Protein AF-A0A480A9S2-F1 (afdb_monomer)

Solvent-accessible surface area (backbone atoms only — not comparable to full-atom values): 6848 Å² total; per-residue (Å²): 140,85,89,83,92,77,67,60,51,69,48,101,84,70,49,79,43,60,80,60,82,82,94,65,96,68,93,75,93,78,88,86,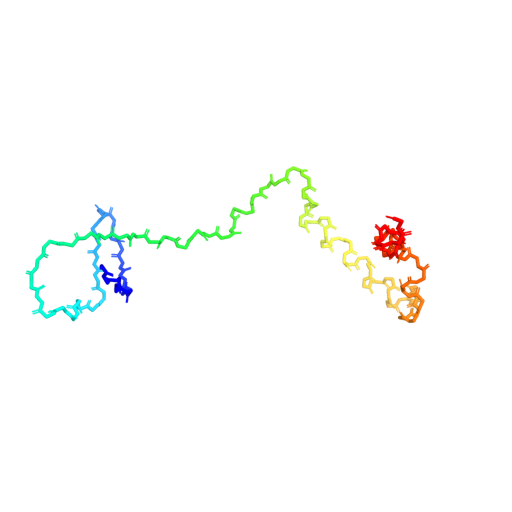83,85,83,76,84,73,69,78,81,67,59,79,76,49,90,84,57,79,53,68,69,57,53,52,54,48,52,55,49,52,54,52,35,48,74,74,63,62,67,78,59,76,86,57,62,58,76,78,58,77,73,90,77,73,77,72,78,77,70,76,83,76,128

Organism: NCBI:txid531300

pLDDT: mean 75.83, std 13.52, range [45.84, 93.19]

Foldseek 3Di:
DDDDDFDWDQDPVRDTDTPDDDPDPDDDDDDDDDDDPDPCVPPVPPVPDDDPVVVVVVVVVVVVCVVVVVDDPPVCPCVPVDPPPDPPPPPPPPD

Nearest PDB structures (foldseek):
  4hiz-assembly1_A  TM=5.071E-01  e=6.005E+00  Escherichia phage phi92

Mean predicted aligned error: 17.37 Å

InterPro domains:
  IPR060839 Short putative RelE antitoxin [NF050107] (1-81)

Structure (mmCIF, N/CA/C/O backbone):
data_AF-A0A480A9S2-F1
#
_entry.id   AF-A0A480A9S2-F1
#
loop_
_atom_site.group_PDB
_atom_site.id
_atom_site.type_symbol
_atom_site.label_atom_id
_atom_site.label_alt_id
_atom_site.label_comp_id
_atom_site.label_asym_id
_atom_site.label_entity_id
_atom_site.label_seq_id
_atom_site.pdbx_PDB_ins_code
_atom_site.Cartn_x
_atom_site.Cartn_y
_atom_site.Cartn_z
_atom_site.occupancy
_atom_site.B_iso_or_equiv
_atom_site.auth_seq_id
_atom_site.auth_comp_id
_atom_site.auth_asym_id
_atom_site.auth_atom_id
_atom_site.pdbx_PDB_model_num
ATOM 1 N N . MET A 1 1 ? -15.846 -16.675 15.230 1.00 67.06 1 MET A N 1
ATOM 2 C CA . MET A 1 1 ? -15.403 -15.262 15.239 1.00 67.06 1 MET A CA 1
ATOM 3 C C . MET A 1 1 ? -15.435 -14.775 13.799 1.00 67.06 1 MET A C 1
ATOM 5 O O . MET A 1 1 ? -14.996 -15.529 12.943 1.00 67.06 1 MET A O 1
ATOM 9 N N . LYS A 1 2 ? -16.011 -13.600 13.522 1.00 72.06 2 LYS A N 1
ATOM 10 C CA . LYS A 1 2 ? -16.121 -13.024 12.172 1.00 72.06 2 LYS A CA 1
ATOM 11 C C . LYS A 1 2 ? -15.374 -11.692 12.173 1.00 72.06 2 LYS A C 1
ATOM 13 O O . LYS A 1 2 ? -15.638 -10.874 13.049 1.00 72.06 2 LYS A O 1
ATOM 18 N N . ALA A 1 3 ? -14.430 -11.521 11.254 1.00 73.38 3 ALA A N 1
ATOM 19 C CA . ALA A 1 3 ? -13.728 -10.259 11.051 1.00 73.38 3 ALA A CA 1
ATOM 20 C C . ALA A 1 3 ? -14.492 -9.421 10.018 1.00 73.38 3 ALA A C 1
ATOM 22 O O . ALA A 1 3 ? -15.063 -9.975 9.077 1.00 73.38 3 ALA A O 1
ATOM 23 N N . ILE A 1 4 ? -14.534 -8.109 10.228 1.00 77.81 4 ILE A N 1
ATOM 24 C CA . ILE A 1 4 ? -15.091 -7.135 9.289 1.00 77.81 4 ILE A CA 1
ATOM 25 C C . ILE A 1 4 ? -13.985 -6.111 9.058 1.00 77.81 4 ILE A C 1
ATOM 27 O O . ILE A 1 4 ? -13.427 -5.596 10.025 1.00 77.81 4 ILE A O 1
ATOM 31 N N . GLU A 1 5 ? -13.659 -5.867 7.796 1.00 81.06 5 GLU A N 1
ATOM 32 C CA . GLU A 1 5 ? -12.691 -4.857 7.380 1.00 81.06 5 GLU A CA 1
ATOM 33 C C . GLU A 1 5 ? -13.451 -3.596 6.972 1.00 81.06 5 GLU A C 1
ATOM 35 O O . GLU A 1 5 ? -14.358 -3.664 6.142 1.00 81.06 5 GLU A O 1
ATOM 40 N N . VAL A 1 6 ? -13.121 -2.470 7.603 1.00 79.75 6 VAL A N 1
ATOM 41 C CA . VAL A 1 6 ? -13.692 -1.150 7.310 1.00 79.75 6 VAL A CA 1
ATOM 42 C C . VAL A 1 6 ? -12.577 -0.123 7.416 1.00 79.75 6 VAL A C 1
ATOM 44 O O . VAL A 1 6 ? -11.729 -0.211 8.305 1.00 79.75 6 VAL A O 1
ATOM 47 N N . THR A 1 7 ? -12.587 0.845 6.507 1.00 82.69 7 THR A N 1
ATOM 48 C CA . THR A 1 7 ? -11.638 1.953 6.509 1.00 82.69 7 THR A CA 1
ATOM 49 C C . THR A 1 7 ? -12.021 2.978 7.572 1.00 82.69 7 THR A C 1
ATOM 51 O O . THR A 1 7 ? -13.191 3.314 7.774 1.00 82.69 7 THR A O 1
ATOM 54 N N . GLY A 1 8 ? -11.013 3.451 8.289 1.00 85.75 8 GLY A N 1
ATOM 55 C CA . GLY A 1 8 ? -11.162 4.491 9.283 1.00 85.75 8 GLY A CA 1
ATOM 56 C C . GLY A 1 8 ? -9.868 5.264 9.443 1.00 85.75 8 GLY A C 1
ATOM 57 O O . GLY A 1 8 ? -8.795 4.802 9.055 1.00 85.75 8 GLY A O 1
ATOM 58 N N . ASN A 1 9 ? -9.985 6.442 10.032 1.00 87.62 9 ASN A N 1
ATOM 59 C CA . ASN A 1 9 ? -8.884 7.347 10.293 1.00 87.62 9 ASN A CA 1
ATOM 60 C C . ASN A 1 9 ? -8.629 7.450 11.797 1.00 87.62 9 ASN A C 1
ATOM 62 O O . ASN A 1 9 ? -9.554 7.381 12.607 1.00 87.62 9 ASN A O 1
ATOM 66 N N . ILE A 1 10 ? -7.364 7.623 12.171 1.00 87.69 10 ILE A N 1
ATOM 67 C CA . ILE A 1 10 ? -6.960 7.882 13.554 1.00 87.69 10 ILE A CA 1
ATOM 68 C C . ILE A 1 10 ? -6.638 9.370 13.667 1.00 87.69 10 ILE A C 1
ATOM 70 O O . ILE A 1 10 ? -5.847 9.888 12.881 1.00 87.69 10 ILE A O 1
ATOM 74 N N . ASP A 1 11 ? -7.275 10.062 14.611 1.00 88.62 11 ASP A N 1
ATOM 75 C CA . ASP A 1 11 ? -7.021 11.486 14.842 1.00 88.62 11 ASP A CA 1
ATOM 76 C C . ASP A 1 11 ? -5.711 11.741 15.614 1.00 88.62 11 ASP A C 1
ATOM 78 O O . ASP A 1 11 ? -5.051 10.828 16.113 1.00 88.62 11 ASP A O 1
ATOM 82 N N . GLU A 1 12 ? -5.349 13.017 15.771 1.00 88.06 12 GLU A N 1
ATOM 83 C CA . GLU A 1 12 ? -4.153 13.452 16.513 1.00 88.06 12 GLU A CA 1
ATOM 84 C C . GLU A 1 12 ? -4.158 13.045 17.999 1.00 88.06 12 GLU A C 1
ATOM 86 O O . GLU A 1 12 ? -3.125 13.089 18.666 1.00 88.06 12 GLU A O 1
ATOM 91 N N . LYS A 1 13 ? -5.318 12.663 18.542 1.00 89.88 13 LYS A N 1
ATOM 92 C CA . LYS A 1 13 ? -5.489 12.212 19.928 1.00 89.88 13 LYS A CA 1
ATOM 93 C C . LYS A 1 13 ? -5.488 10.685 20.041 1.00 89.88 13 LYS A C 1
ATOM 95 O O . LYS A 1 13 ? -5.605 10.169 21.153 1.00 89.88 13 LYS A O 1
ATOM 100 N N . GLY A 1 14 ? -5.347 9.968 18.925 1.00 82.88 14 GLY A N 1
ATOM 101 C CA . GLY A 1 14 ? -5.345 8.509 18.865 1.00 82.88 14 GLY A CA 1
ATOM 102 C C . GLY A 1 14 ? -6.740 7.873 18.866 1.00 82.88 14 GLY A C 1
ATOM 103 O O . GLY A 1 14 ? -6.856 6.676 19.125 1.00 82.88 14 GLY A O 1
ATOM 104 N N . ALA A 1 15 ? -7.806 8.634 18.608 1.00 87.38 15 ALA A N 1
ATOM 105 C CA . ALA A 1 15 ? -9.159 8.106 18.482 1.00 87.38 15 ALA A CA 1
ATOM 106 C C . ALA A 1 15 ? -9.413 7.585 17.060 1.00 87.38 15 ALA A C 1
ATOM 108 O O . ALA A 1 15 ? -9.178 8.287 16.078 1.00 87.38 15 ALA A O 1
ATOM 109 N N . LEU A 1 16 ? -9.913 6.348 16.960 1.00 87.38 16 LEU A N 1
ATOM 110 C CA . LEU A 1 16 ? -10.310 5.727 15.697 1.00 87.38 16 LEU A CA 1
ATOM 111 C C . LEU A 1 16 ? -11.723 6.177 15.306 1.00 87.38 16 LEU A C 1
ATOM 113 O O . LEU A 1 16 ? -12.689 5.907 16.023 1.00 87.38 16 LEU A O 1
ATOM 117 N N . PHE A 1 17 ? -11.836 6.790 14.137 1.00 88.50 17 PHE A N 1
ATOM 118 C CA . PHE A 1 17 ? -13.089 7.134 13.483 1.00 88.50 17 PHE A CA 1
ATOM 119 C C . PHE A 1 17 ? -13.265 6.247 12.264 1.00 88.50 17 PHE A C 1
ATOM 121 O O . PHE A 1 17 ? -12.369 6.146 11.435 1.00 88.50 17 PHE A O 1
ATOM 128 N N . LEU A 1 18 ? -14.414 5.593 12.156 1.00 87.31 18 LEU A N 1
ATOM 129 C CA . LEU A 1 18 ? -14.763 4.861 10.947 1.00 87.31 18 LEU A CA 1
ATOM 130 C C . LEU A 1 18 ? -15.411 5.832 9.967 1.00 87.31 18 LEU A C 1
ATOM 132 O O . LEU A 1 18 ? -16.240 6.645 10.383 1.00 87.31 18 LEU A O 1
ATOM 136 N N . ASP A 1 19 ? -15.058 5.726 8.690 1.00 83.88 19 ASP A N 1
ATOM 137 C CA . ASP A 1 19 ? -15.669 6.562 7.653 1.00 83.88 19 ASP A CA 1
ATOM 138 C C . ASP A 1 19 ? -17.161 6.213 7.493 1.00 83.88 19 ASP A C 1
ATOM 140 O O . ASP A 1 19 ? -17.993 7.076 7.211 1.00 83.88 19 ASP A O 1
ATOM 144 N N . GLU A 1 20 ? -17.511 4.951 7.768 1.00 83.62 20 GLU A N 1
ATOM 145 C CA . GLU A 1 20 ? -18.876 4.437 7.748 1.00 83.62 20 GLU A CA 1
ATOM 146 C C . GLU A 1 20 ? -19.202 3.596 9.000 1.00 83.62 20 GLU A C 1
ATOM 148 O O . GLU A 1 20 ? -18.324 2.941 9.573 1.00 83.62 20 GLU A O 1
ATOM 153 N N . PRO A 1 21 ? -20.473 3.565 9.448 1.00 83.50 21 PRO A N 1
ATOM 154 C CA . PRO A 1 21 ? -20.892 2.721 10.563 1.00 83.50 21 PRO A CA 1
ATOM 155 C C . PRO A 1 21 ? -20.712 1.226 10.270 1.00 83.50 21 PRO A C 1
ATOM 157 O O . PRO A 1 21 ? -21.034 0.745 9.185 1.00 83.50 21 PRO A O 1
ATOM 160 N N . LEU A 1 22 ? -20.297 0.454 11.279 1.00 83.38 22 LEU A N 1
ATOM 161 C CA . LEU A 1 22 ? -20.261 -1.005 11.168 1.00 83.38 22 LEU A CA 1
ATOM 162 C C . LEU A 1 22 ? -21.684 -1.552 11.035 1.00 83.38 22 LEU A C 1
ATOM 164 O O . LEU A 1 22 ? -22.496 -1.419 11.952 1.00 83.38 22 LEU A O 1
ATOM 168 N N . ASN A 1 23 ? -21.971 -2.224 9.921 1.00 79.38 23 ASN A N 1
ATOM 169 C CA . ASN A 1 23 ? -23.243 -2.910 9.727 1.00 79.38 23 ASN A CA 1
ATOM 170 C C . ASN A 1 23 ? -23.264 -4.225 10.528 1.00 79.38 23 ASN A C 1
ATOM 172 O O . ASN A 1 23 ? -22.999 -5.307 9.999 1.00 79.38 23 ASN A O 1
ATOM 176 N N . VAL A 1 24 ? -23.505 -4.117 11.837 1.00 80.62 24 VAL A N 1
ATOM 177 C CA . VAL A 1 24 ? -23.584 -5.250 12.767 1.00 80.62 24 VAL A CA 1
ATOM 178 C C . VAL A 1 24 ? -25.018 -5.474 13.232 1.00 80.62 24 VAL A C 1
ATOM 180 O O . VAL A 1 24 ? -25.702 -4.554 13.666 1.00 80.62 24 VAL A O 1
ATOM 183 N N . GLU A 1 25 ? -25.464 -6.728 13.180 1.00 74.81 25 GLU A N 1
ATOM 184 C CA . GLU A 1 25 ? -26.821 -7.120 13.586 1.00 74.81 25 GLU A CA 1
ATOM 185 C C . GLU A 1 25 ? -27.009 -7.132 15.112 1.00 74.81 25 GLU A C 1
ATOM 187 O O . GLU A 1 25 ? -28.134 -7.057 15.600 1.00 74.81 25 GLU A O 1
ATOM 192 N N . ILE A 1 26 ? -25.915 -7.234 15.879 1.00 76.50 26 ILE A N 1
ATOM 193 C CA . ILE A 1 26 ? -25.959 -7.385 17.337 1.00 76.50 26 ILE A CA 1
ATOM 194 C C . ILE A 1 26 ? -25.018 -6.362 17.988 1.00 76.50 26 ILE A C 1
ATOM 196 O O . ILE A 1 26 ? -23.801 -6.451 17.792 1.00 76.50 26 ILE A O 1
ATOM 200 N N . PRO A 1 27 ? -25.537 -5.420 18.797 1.00 79.56 27 PRO A N 1
ATOM 201 C CA . PRO A 1 27 ? -24.696 -4.527 19.580 1.00 79.56 27 PRO A CA 1
ATOM 202 C C . PRO A 1 27 ? -23.960 -5.323 20.664 1.00 79.56 27 PRO A C 1
ATOM 204 O O . PRO A 1 27 ? -24.552 -6.117 21.395 1.00 79.56 27 PRO A O 1
ATOM 207 N N . GLY A 1 28 ? -22.652 -5.111 20.788 1.00 82.69 28 GLY A N 1
ATOM 208 C CA . GLY A 1 28 ? -21.830 -5.841 21.745 1.00 82.69 28 GLY A CA 1
ATOM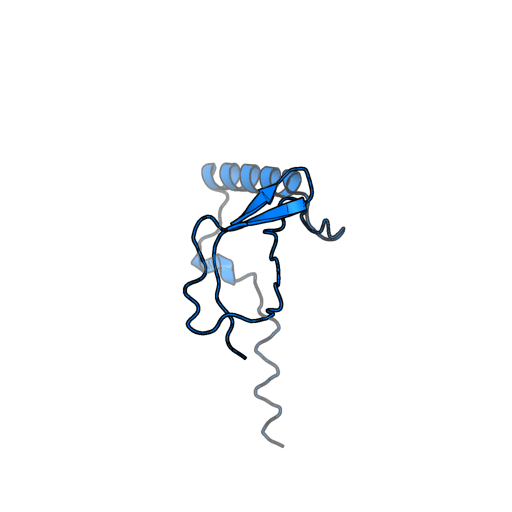 209 C C . GLY A 1 28 ? -20.398 -5.330 21.806 1.00 82.69 28 GLY 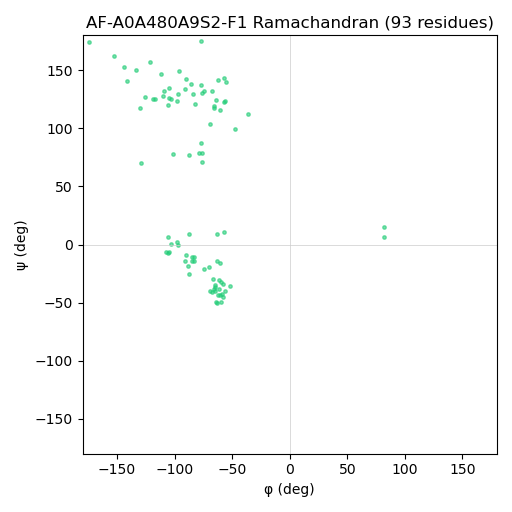A C 1
ATOM 210 O O . GLY A 1 28 ? -19.988 -4.466 21.035 1.00 82.69 28 GLY A O 1
ATOM 211 N N . LYS A 1 29 ? -19.621 -5.871 22.748 1.00 81.69 29 LYS A N 1
ATOM 212 C CA . LYS A 1 29 ? -18.185 -5.586 22.833 1.00 81.69 29 LYS A CA 1
ATOM 213 C C . LYS A 1 29 ? -17.451 -6.327 21.721 1.00 81.69 29 LYS A C 1
ATOM 215 O O . LYS A 1 29 ? -17.638 -7.530 21.553 1.00 81.69 29 LYS A O 1
ATOM 220 N N . VAL A 1 30 ? -16.579 -5.617 21.015 1.00 82.19 30 VAL A N 1
ATOM 221 C CA . VAL A 1 30 ? -15.762 -6.166 19.928 1.00 82.19 30 VAL A CA 1
ATOM 222 C C . VAL A 1 30 ? -14.275 -5.989 20.226 1.00 82.19 30 VAL A C 1
ATOM 224 O O . VAL A 1 30 ? -13.884 -5.127 21.013 1.00 82.19 30 VAL A O 1
ATOM 227 N N . ARG A 1 31 ? -13.442 -6.828 19.607 1.00 82.94 31 ARG A N 1
ATOM 228 C CA . ARG A 1 31 ? -11.985 -6.652 19.564 1.00 82.94 31 ARG A CA 1
ATOM 229 C C . ARG A 1 31 ? -11.633 -5.973 18.246 1.00 82.94 31 ARG A C 1
ATOM 231 O O . ARG A 1 31 ? -12.060 -6.458 17.203 1.00 82.94 31 ARG A O 1
ATOM 238 N N . VAL A 1 32 ? -10.858 -4.895 18.307 1.00 82.50 32 VAL A N 1
ATOM 239 C CA . VAL A 1 32 ? -10.402 -4.142 17.130 1.00 82.50 32 VAL A CA 1
ATOM 240 C C . VAL A 1 32 ? -8.932 -4.472 16.879 1.00 82.50 32 VAL A C 1
ATOM 242 O O . VAL A 1 32 ? -8.146 -4.515 17.825 1.00 82.50 32 VAL A O 1
ATOM 245 N N . ILE A 1 33 ? -8.575 -4.739 15.623 1.00 82.06 33 ILE A N 1
ATOM 246 C CA . ILE A 1 33 ? -7.190 -4.898 15.162 1.00 82.06 33 ILE A CA 1
ATOM 247 C C . ILE A 1 33 ? -6.953 -3.773 14.157 1.00 82.06 33 ILE A C 1
ATOM 249 O O . ILE A 1 33 ? -7.740 -3.623 13.228 1.00 82.06 33 ILE A O 1
ATOM 253 N N . ILE A 1 34 ? -5.912 -2.972 14.375 1.00 82.06 34 ILE A N 1
ATOM 254 C CA . ILE A 1 34 ? -5.545 -1.846 13.512 1.00 82.06 34 ILE A CA 1
ATOM 255 C C . ILE A 1 34 ? -4.324 -2.275 12.709 1.00 82.06 34 ILE A C 1
ATOM 257 O O . ILE A 1 34 ? -3.337 -2.720 13.294 1.00 82.06 34 ILE A O 1
ATOM 261 N N . LEU A 1 35 ? -4.410 -2.165 11.386 1.00 78.75 35 LEU A N 1
ATOM 262 C CA . LEU A 1 35 ? -3.296 -2.414 10.481 1.00 78.75 35 LEU A CA 1
ATOM 263 C C . LEU A 1 35 ? -2.815 -1.061 9.970 1.00 78.75 35 LEU A C 1
ATOM 265 O O . LEU A 1 35 ? -3.586 -0.315 9.369 1.00 78.75 35 LEU A O 1
ATOM 269 N N . PHE A 1 36 ? -1.552 -0.746 10.229 1.00 78.31 36 PHE A N 1
ATOM 270 C CA . PHE A 1 36 ? -0.888 0.376 9.587 1.00 78.31 36 PHE A CA 1
ATOM 271 C C . PHE A 1 36 ? -0.226 -0.143 8.318 1.00 78.31 36 PHE A C 1
ATOM 273 O O . PHE A 1 36 ? 0.445 -1.174 8.355 1.00 78.31 36 PHE A O 1
ATOM 280 N N . ASN A 1 37 ? -0.400 0.568 7.206 1.00 70.19 37 ASN A N 1
ATOM 281 C CA . ASN A 1 37 ? 0.499 0.381 6.079 1.00 70.19 37 ASN A CA 1
ATOM 282 C C 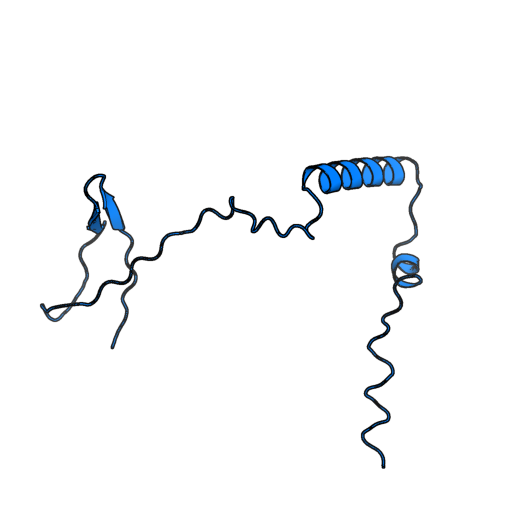. ASN A 1 37 ? 1.845 0.937 6.519 1.00 70.19 37 ASN A C 1
ATOM 284 O O . ASN A 1 37 ? 2.012 2.154 6.605 1.00 70.19 37 ASN A O 1
ATOM 288 N N . GLU A 1 38 ? 2.777 0.051 6.843 1.00 65.31 38 GLU A N 1
ATOM 289 C CA . GLU A 1 38 ? 4.165 0.450 7.001 1.00 65.31 38 GLU A CA 1
ATOM 290 C C . GLU A 1 38 ? 4.591 1.096 5.677 1.00 65.31 38 GLU A C 1
ATOM 292 O O . GLU A 1 38 ? 4.410 0.491 4.612 1.00 65.31 38 GLU A O 1
ATOM 297 N N . PRO A 1 39 ? 5.063 2.355 5.687 1.00 57.41 39 PRO A N 1
ATOM 298 C CA . PRO A 1 39 ? 5.685 2.895 4.503 1.00 57.41 39 PRO A CA 1
ATOM 299 C C . PRO A 1 39 ? 6.883 1.995 4.219 1.00 57.41 39 PRO A C 1
ATOM 301 O O . PRO A 1 39 ? 7.830 1.946 4.996 1.00 57.41 39 PRO A O 1
ATOM 304 N N . THR A 1 40 ? 6.851 1.304 3.085 1.00 55.09 40 THR A N 1
ATOM 305 C CA . THR A 1 40 ? 7.968 0.522 2.523 1.00 55.09 40 THR A CA 1
ATOM 306 C C . THR A 1 40 ? 9.253 1.349 2.287 1.00 55.09 40 THR A C 1
ATOM 308 O O . THR A 1 40 ? 10.162 0.892 1.602 1.00 55.09 40 THR A O 1
ATOM 311 N N . ASP A 1 41 ? 9.319 2.580 2.801 1.00 51.38 41 ASP A N 1
ATOM 312 C CA . ASP A 1 41 ? 10.454 3.497 2.738 1.00 51.38 41 ASP A CA 1
ATOM 313 C C . ASP A 1 41 ? 11.498 3.221 3.825 1.00 51.38 41 ASP A C 1
ATOM 315 O O . ASP A 1 41 ? 12.637 3.669 3.702 1.00 51.38 41 ASP A O 1
ATOM 319 N N . GLU A 1 42 ? 11.164 2.431 4.844 1.00 50.62 42 GLU A N 1
ATOM 320 C CA . GLU A 1 42 ? 12.185 1.688 5.571 1.00 50.62 42 GLU A CA 1
ATOM 321 C C . GLU A 1 42 ? 12.374 0.368 4.835 1.00 50.62 42 GLU A C 1
ATOM 323 O O . GLU A 1 42 ? 11.881 -0.687 5.225 1.00 50.62 42 GLU A O 1
ATOM 328 N N . LEU A 1 43 ? 13.097 0.467 3.714 1.00 52.19 43 LEU A N 1
ATOM 329 C CA . LEU A 1 43 ? 14.024 -0.580 3.315 1.00 52.19 43 LEU A CA 1
ATOM 330 C C . LEU A 1 43 ? 14.620 -1.108 4.617 1.00 52.19 43 LEU A C 1
ATOM 332 O O . LEU A 1 43 ? 15.310 -0.357 5.315 1.00 52.19 43 LEU A O 1
ATOM 336 N N . GLU A 1 44 ? 14.308 -2.351 4.971 1.00 50.00 44 GLU A N 1
ATOM 337 C CA . GLU A 1 44 ? 15.195 -3.129 5.814 1.00 50.00 44 GLU A CA 1
ATOM 338 C C . GLU A 1 44 ? 16.564 -2.941 5.167 1.00 50.00 44 GLU A C 1
ATOM 340 O O . GLU A 1 44 ? 16.824 -3.458 4.086 1.00 50.00 44 GLU A O 1
ATOM 345 N N . ASN 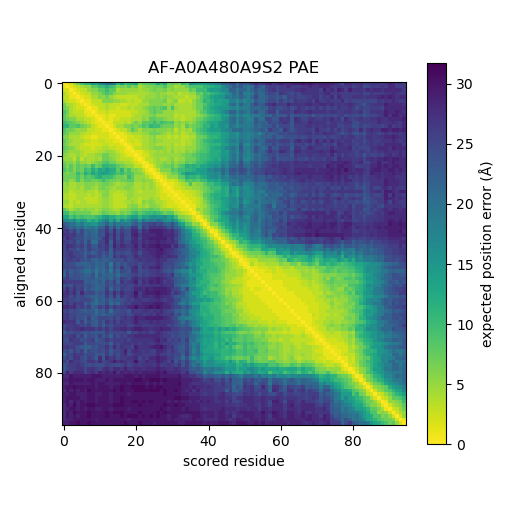A 1 45 ? 17.370 -2.036 5.720 1.00 53.09 45 ASN A N 1
ATOM 346 C CA . ASN A 1 45 ? 18.697 -1.745 5.216 1.00 53.09 45 ASN A CA 1
ATOM 347 C C . ASN A 1 45 ? 19.536 -2.925 5.683 1.00 53.09 45 ASN A C 1
ATOM 349 O O . ASN A 1 45 ? 20.283 -2.824 6.660 1.00 53.09 45 ASN A O 1
ATOM 353 N N . ASP A 1 46 ? 19.287 -4.080 5.065 1.00 54.16 46 ASP A N 1
ATOM 354 C CA . ASP A 1 46 ? 20.173 -5.208 5.155 1.00 54.16 46 ASP A CA 1
ATOM 355 C C . ASP A 1 46 ? 21.519 -4.685 4.670 1.00 54.16 46 ASP A C 1
ATOM 357 O O . ASP A 1 46 ? 21.647 -4.106 3.594 1.00 54.16 46 ASP A O 1
ATOM 361 N N . ASN A 1 47 ? 22.529 -4.815 5.518 1.00 59.06 47 ASN A N 1
ATOM 362 C CA . ASN A 1 47 ? 23.872 -4.359 5.191 1.00 59.06 47 ASN A CA 1
ATOM 363 C C . ASN A 1 47 ? 24.439 -5.142 3.985 1.00 59.06 47 ASN A C 1
ATOM 365 O O . ASN A 1 47 ? 25.441 -4.731 3.407 1.00 59.06 47 ASN A O 1
ATOM 369 N N . ASP A 1 48 ? 23.801 -6.257 3.613 1.00 63.69 48 ASP A N 1
ATOM 370 C CA . ASP A 1 48 ? 24.108 -7.044 2.418 1.00 63.69 48 ASP A CA 1
ATOM 371 C C . ASP A 1 48 ? 23.409 -6.528 1.138 1.00 63.69 48 ASP A C 1
ATOM 373 O O . ASP A 1 48 ? 23.766 -6.930 0.027 1.00 63.69 48 ASP A O 1
ATOM 377 N N . ASP A 1 49 ? 22.447 -5.603 1.249 1.00 70.38 49 ASP A N 1
ATOM 378 C CA . ASP A 1 49 ? 21.771 -5.041 0.083 1.00 70.38 49 ASP A CA 1
ATOM 379 C C . ASP A 1 49 ? 22.652 -4.022 -0.644 1.00 70.38 49 ASP A C 1
ATOM 381 O O . ASP A 1 49 ? 23.195 -3.063 -0.086 1.00 70.38 49 ASP A O 1
ATOM 385 N N . THR A 1 50 ? 22.761 -4.202 -1.962 1.00 74.12 50 THR A N 1
ATOM 386 C CA . THR A 1 50 ? 23.479 -3.252 -2.812 1.00 74.12 50 THR A CA 1
ATOM 387 C C . THR A 1 50 ? 22.753 -1.904 -2.785 1.00 74.12 50 THR A C 1
ATOM 389 O O . THR A 1 50 ? 21.574 -1.842 -3.155 1.00 74.12 50 THR A O 1
ATOM 392 N N . PRO A 1 51 ? 23.432 -0.796 -2.432 1.00 79.94 51 PRO A N 1
ATOM 393 C CA . PRO A 1 51 ? 22.788 0.504 -2.346 1.00 79.94 51 PRO A CA 1
ATOM 394 C C . PRO A 1 51 ? 22.092 0.885 -3.656 1.00 79.94 51 PRO A C 1
ATOM 396 O O . PRO A 1 51 ? 22.641 0.721 -4.749 1.00 79.94 51 PRO A O 1
ATOM 399 N N . ILE A 1 52 ? 20.904 1.487 -3.558 1.00 77.69 52 ILE A N 1
ATOM 400 C CA . ILE A 1 52 ? 20.102 1.912 -4.720 1.00 77.69 52 ILE A CA 1
ATOM 401 C C . ILE A 1 52 ? 20.913 2.780 -5.699 1.00 77.69 52 ILE A C 1
ATOM 403 O O . ILE A 1 52 ? 20.740 2.689 -6.917 1.00 77.69 52 ILE A O 1
ATOM 407 N N . GLU A 1 53 ? 21.818 3.615 -5.190 1.00 82.25 53 GLU A N 1
ATOM 408 C CA . GLU A 1 53 ? 22.688 4.455 -6.018 1.00 82.25 53 GLU A CA 1
ATOM 409 C C . GLU A 1 53 ? 23.671 3.638 -6.868 1.00 82.25 53 GLU A C 1
ATOM 411 O O . GLU A 1 53 ? 23.908 3.966 -8.036 1.00 82.25 53 GLU A O 1
ATOM 416 N N . GLU A 1 54 ? 24.185 2.529 -6.339 1.00 81.81 54 GLU A N 1
ATOM 417 C CA . GLU A 1 54 ? 25.043 1.614 -7.086 1.00 81.81 54 GLU A CA 1
ATOM 418 C C . GLU A 1 54 ? 24.250 0.868 -8.168 1.00 81.81 54 GLU A C 1
ATOM 420 O O . GLU A 1 54 ? 24.705 0.780 -9.316 1.00 81.81 54 GLU A O 1
ATOM 425 N N . ILE A 1 55 ? 23.020 0.441 -7.861 1.00 84.81 55 ILE A N 1
ATOM 426 C CA . ILE A 1 55 ?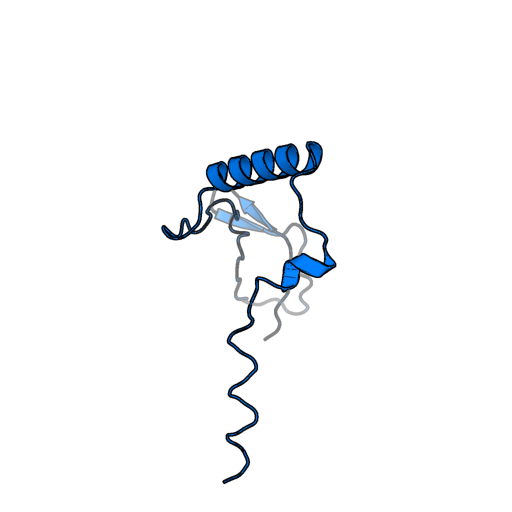 22.104 -0.170 -8.836 1.00 84.81 55 ILE A CA 1
ATOM 427 C C . ILE A 1 55 ? 21.814 0.811 -9.980 1.00 84.81 55 ILE A C 1
ATOM 429 O O . ILE A 1 55 ? 21.987 0.471 -11.154 1.00 84.81 55 ILE A O 1
ATOM 433 N N . LYS A 1 56 ? 21.448 2.062 -9.674 1.00 89.00 56 LYS A N 1
ATOM 434 C CA . LYS A 1 56 ? 21.201 3.107 -10.686 1.00 89.00 56 LYS A CA 1
ATOM 435 C C . LYS A 1 56 ? 22.426 3.343 -11.569 1.00 89.00 56 LYS A C 1
ATOM 437 O O . LYS A 1 56 ? 22.301 3.434 -12.795 1.00 89.00 56 LYS A O 1
ATOM 442 N N . ALA A 1 57 ? 23.615 3.430 -10.970 1.00 89.25 57 ALA A N 1
ATOM 443 C CA . ALA A 1 57 ? 24.863 3.616 -11.704 1.00 89.25 57 ALA A CA 1
ATOM 444 C C . ALA A 1 57 ? 25.197 2.409 -12.595 1.00 89.25 57 ALA A C 1
ATOM 446 O O . ALA A 1 57 ? 25.683 2.583 -13.716 1.00 89.25 57 ALA A O 1
ATOM 447 N N . SER A 1 58 ? 24.931 1.190 -12.123 1.00 86.94 58 SER A N 1
ATOM 448 C CA . SER A 1 58 ? 25.093 -0.048 -12.891 1.00 86.94 58 SER A CA 1
ATOM 449 C C . SER A 1 58 ? 24.149 -0.091 -14.097 1.00 86.94 58 SER A C 1
ATOM 451 O O . SER A 1 58 ? 24.600 -0.239 -15.234 1.00 86.94 58 SER A O 1
ATOM 453 N N . LEU A 1 59 ? 22.857 0.185 -13.891 1.00 90.44 59 LEU A N 1
ATOM 454 C CA . LEU A 1 59 ? 21.854 0.225 -14.959 1.00 90.44 59 LEU A CA 1
ATOM 455 C C . LEU A 1 59 ? 22.177 1.288 -16.013 1.00 90.44 59 LEU A C 1
ATOM 457 O O . LEU A 1 59 ? 22.120 1.020 -17.214 1.00 90.44 59 LEU A O 1
ATOM 461 N N . LYS A 1 60 ? 22.582 2.492 -15.587 1.00 91.38 60 LYS A N 1
ATOM 462 C CA . LYS A 1 60 ? 22.988 3.559 -16.511 1.00 91.38 60 LYS A CA 1
ATOM 463 C C . LYS A 1 60 ? 24.163 3.121 -17.384 1.00 91.38 60 LYS A C 1
ATOM 465 O O . LYS A 1 60 ? 24.140 3.385 -18.585 1.00 91.38 60 LYS A O 1
ATOM 470 N N . ARG A 1 61 ? 25.166 2.451 -16.806 1.00 89.88 61 ARG A N 1
ATOM 471 C CA . ARG A 1 61 ? 26.306 1.899 -17.554 1.00 89.88 61 ARG A CA 1
ATOM 472 C C . ARG A 1 61 ? 25.850 0.834 -18.549 1.00 89.88 61 ARG A C 1
ATOM 474 O O . ARG A 1 61 ? 26.139 0.981 -19.733 1.00 89.88 61 ARG A O 1
ATOM 481 N N . ALA A 1 62 ? 25.063 -0.147 -18.108 1.00 88.25 62 ALA A N 1
ATOM 482 C CA . ALA A 1 62 ? 24.547 -1.217 -18.964 1.00 88.25 62 ALA A CA 1
ATOM 483 C C . ALA A 1 62 ? 23.753 -0.678 -20.169 1.00 88.25 62 ALA A C 1
ATOM 485 O O . ALA A 1 62 ?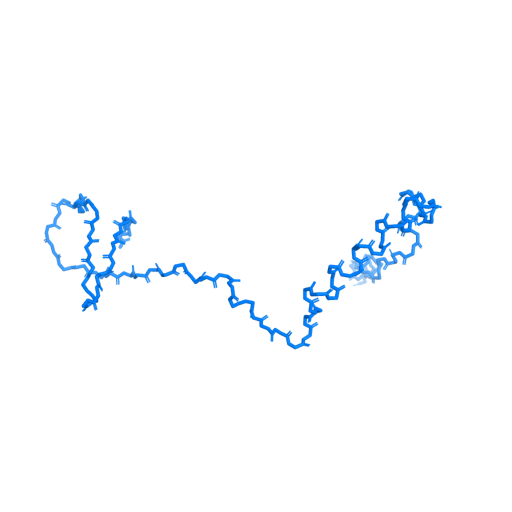 23.917 -1.147 -21.294 1.00 88.25 62 ALA A O 1
ATOM 486 N N . VAL A 1 63 ? 22.950 0.373 -19.972 1.00 90.88 63 VAL A N 1
ATOM 487 C CA . VAL A 1 63 ? 22.215 1.032 -21.064 1.00 90.88 63 VAL A CA 1
ATOM 488 C C . VAL A 1 63 ? 23.157 1.704 -22.070 1.00 90.88 63 VAL A C 1
ATOM 490 O O . VAL A 1 63 ? 22.903 1.642 -23.273 1.00 90.88 63 VAL A O 1
ATOM 493 N N . GLN A 1 64 ? 24.239 2.348 -21.621 1.00 92.25 64 GLN A N 1
ATOM 494 C CA . GLN A 1 64 ? 25.227 2.941 -22.535 1.00 92.25 64 GLN A CA 1
ATOM 495 C C . GLN A 1 64 ? 25.993 1.863 -23.311 1.00 92.25 64 GLN A C 1
ATOM 497 O O . GLN A 1 64 ? 26.180 2.000 -24.517 1.00 92.25 64 GLN A O 1
ATOM 502 N N . GLU A 1 65 ? 26.371 0.769 -22.650 1.00 90.25 65 GLU A N 1
ATOM 503 C CA . GLU A 1 65 ? 27.043 -0.373 -23.278 1.00 90.25 65 GLU A CA 1
ATOM 504 C C . GLU A 1 65 ? 26.164 -1.043 -24.343 1.00 90.25 65 GLU A C 1
ATOM 506 O O . GLU A 1 65 ? 26.613 -1.284 -25.468 1.00 90.25 65 GLU A O 1
ATOM 511 N N . ALA A 1 66 ? 24.877 -1.234 -24.045 1.00 88.00 66 ALA A N 1
ATOM 512 C CA . ALA A 1 66 ? 23.909 -1.755 -25.002 1.00 88.00 66 ALA A CA 1
ATOM 513 C C . ALA A 1 66 ? 23.759 -0.844 -26.234 1.00 88.00 66 ALA A C 1
ATOM 515 O O . ALA A 1 66 ? 23.653 -1.345 -27.357 1.00 88.00 66 ALA A O 1
ATOM 516 N N . LYS A 1 67 ? 23.792 0.485 -26.047 1.00 89.50 67 LYS A N 1
ATOM 517 C CA . LYS A 1 67 ? 23.719 1.468 -27.144 1.00 89.50 67 LYS A CA 1
ATOM 518 C C . LYS A 1 67 ? 24.925 1.415 -28.080 1.00 89.50 67 LYS A C 1
ATOM 520 O O . LYS A 1 67 ? 24.751 1.605 -29.278 1.00 89.50 67 LYS A O 1
ATOM 525 N N . ILE A 1 68 ? 26.120 1.135 -27.560 1.00 93.19 68 ILE A N 1
ATOM 526 C CA . ILE A 1 68 ? 27.349 1.009 -28.366 1.00 93.19 68 ILE A CA 1
ATOM 527 C C . ILE A 1 68 ? 27.567 -0.412 -28.913 1.00 93.19 68 ILE A C 1
ATOM 529 O O . ILE A 1 68 ? 28.624 -0.709 -29.460 1.00 93.19 68 ILE A O 1
ATOM 533 N N . GLY A 1 69 ? 26.578 -1.302 -28.769 1.00 87.31 69 GLY A N 1
ATOM 534 C CA . GLY A 1 69 ? 26.625 -2.665 -29.303 1.00 87.31 69 GLY A CA 1
ATOM 535 C C . GLY A 1 69 ? 27.400 -3.665 -28.443 1.00 87.31 69 GLY A C 1
ATOM 536 O O . GLY A 1 69 ? 27.539 -4.818 -28.846 1.00 87.31 69 GLY A O 1
ATOM 537 N N . LYS A 1 70 ? 27.852 -3.272 -27.245 1.00 88.25 70 LYS A N 1
ATOM 538 C CA . LYS A 1 70 ? 28.473 -4.171 -26.266 1.00 88.25 70 LYS A CA 1
ATOM 539 C C . LYS A 1 70 ? 27.373 -4.956 -25.542 1.00 88.25 70 LYS A C 1
ATOM 541 O O . LYS A 1 70 ? 26.955 -4.611 -24.443 1.00 88.25 70 LYS A O 1
ATOM 546 N N . ARG A 1 71 ? 26.860 -5.988 -26.211 1.00 87.62 71 ARG A N 1
ATOM 547 C CA . ARG A 1 71 ? 25.794 -6.879 -25.731 1.00 87.62 71 ARG A CA 1
ATOM 548 C C . ARG A 1 71 ? 26.038 -8.304 -26.214 1.00 87.62 71 ARG A C 1
ATOM 550 O O . ARG A 1 71 ? 26.620 -8.493 -27.279 1.00 87.62 71 ARG A O 1
ATOM 557 N N . ILE A 1 72 ? 25.542 -9.284 -25.470 1.00 87.75 72 ILE A N 1
ATOM 558 C CA . ILE A 1 72 ? 25.487 -10.677 -25.924 1.00 87.75 72 ILE A CA 1
ATOM 559 C C . ILE A 1 72 ? 24.105 -10.989 -26.520 1.00 87.75 72 ILE A C 1
ATOM 561 O O . ILE A 1 72 ? 23.111 -10.382 -26.108 1.00 87.75 72 ILE A O 1
ATOM 565 N N . PRO A 1 73 ? 24.007 -11.903 -27.501 1.00 87.12 73 PRO A N 1
ATOM 566 C CA . PRO A 1 73 ? 22.728 -12.438 -27.951 1.00 87.12 73 PRO A CA 1
ATOM 567 C C . PRO A 1 73 ? 21.955 -13.082 -26.797 1.00 87.12 73 PRO A C 1
ATOM 569 O O . PRO A 1 73 ? 22.538 -13.763 -25.957 1.00 87.12 73 PRO A O 1
ATOM 572 N N . LEU A 1 74 ? 20.628 -12.936 -26.794 1.00 82.69 74 LEU A N 1
ATOM 573 C CA . LEU A 1 74 ? 19.770 -13.510 -25.750 1.00 82.69 74 LEU A CA 1
ATOM 574 C C . LEU A 1 74 ? 19.915 -15.037 -25.642 1.00 82.69 74 LEU A C 1
ATOM 576 O O . LEU A 1 74 ? 19.870 -15.583 -24.546 1.00 82.69 74 LEU A O 1
ATOM 580 N N . SER A 1 75 ? 20.140 -15.720 -26.767 1.00 84.56 75 SER A N 1
ATOM 581 C CA . SER A 1 75 ? 20.403 -17.162 -26.796 1.00 84.56 75 SER A CA 1
ATOM 582 C C . SER A 1 75 ? 21.671 -17.554 -26.032 1.00 84.56 75 SER A C 1
ATOM 584 O O . SER A 1 75 ? 21.707 -18.636 -25.461 1.00 84.56 75 SER A O 1
ATOM 586 N N . GLN A 1 76 ? 22.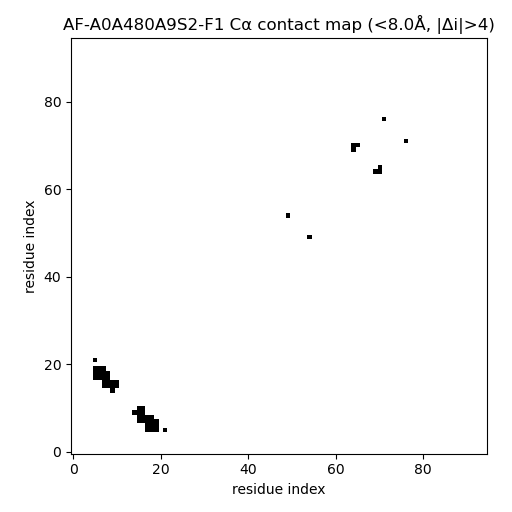671 -16.667 -25.983 1.00 83.31 76 GLN A N 1
ATOM 587 C CA . GLN A 1 76 ? 23.945 -16.880 -25.289 1.00 83.31 76 GLN A CA 1
ATOM 588 C C . GLN A 1 76 ? 23.917 -16.410 -23.828 1.00 83.31 76 GLN A C 1
ATOM 590 O O . GLN A 1 76 ? 24.839 -16.694 -23.071 1.00 83.31 76 GLN A O 1
ATOM 595 N N . MET A 1 77 ? 22.857 -15.714 -23.400 1.00 84.00 77 MET A N 1
ATOM 596 C CA . MET A 1 77 ? 22.718 -15.216 -22.025 1.00 84.00 77 MET A CA 1
ATOM 597 C C . MET A 1 77 ? 22.733 -16.345 -20.987 1.00 84.00 77 MET A C 1
ATOM 599 O O . MET A 1 77 ? 23.229 -16.165 -19.879 1.00 84.00 77 MET A O 1
ATOM 603 N N . TRP A 1 78 ? 22.221 -17.518 -21.360 1.00 82.81 78 TRP A N 1
ATOM 604 C CA . TRP A 1 78 ? 22.116 -18.683 -20.482 1.00 82.81 78 TRP A CA 1
ATOM 605 C C . TRP A 1 78 ? 23.392 -19.531 -20.429 1.00 82.81 78 TRP A C 1
ATOM 607 O O . TRP A 1 78 ? 23.536 -20.343 -19.523 1.00 82.81 78 TRP A O 1
ATOM 617 N N . GLU A 1 79 ? 24.334 -19.336 -21.357 1.00 80.25 79 GLU A N 1
ATOM 618 C CA . GLU A 1 79 ? 25.541 -20.172 -21.482 1.00 80.25 79 GLU A CA 1
ATOM 619 C C . GLU A 1 79 ? 26.548 -19.961 -20.333 1.00 80.25 79 GLU A C 1
ATOM 621 O O . GLU A 1 79 ? 27.387 -20.822 -20.085 1.00 80.25 79 GLU A O 1
ATOM 626 N N . GLY A 1 80 ? 26.456 -18.839 -19.606 1.00 67.06 80 GLY A N 1
ATOM 627 C CA . GLY A 1 80 ? 27.297 -18.526 -18.441 1.00 67.06 80 GLY A CA 1
ATOM 628 C C . GLY A 1 80 ? 26.601 -18.679 -17.085 1.00 67.06 80 GLY A C 1
ATOM 629 O O . GLY A 1 80 ? 27.252 -18.552 -16.051 1.00 67.06 80 GLY A O 1
ATOM 630 N N . ILE A 1 81 ? 25.292 -18.946 -17.075 1.00 75.25 81 ILE A N 1
ATOM 631 C CA . ILE A 1 81 ? 24.494 -19.127 -15.858 1.00 75.25 81 ILE A CA 1
ATOM 632 C C . ILE A 1 81 ? 24.311 -20.635 -15.668 1.00 75.25 81 ILE A C 1
ATOM 634 O O . ILE A 1 81 ? 23.279 -21.206 -16.021 1.00 75.25 81 ILE A O 1
ATOM 638 N N . TYR A 1 82 ? 25.345 -21.315 -15.165 1.00 64.25 82 TYR A N 1
ATOM 639 C CA . TYR A 1 82 ? 25.216 -22.723 -14.794 1.00 64.25 82 TYR A CA 1
ATOM 640 C C . TYR A 1 82 ? 24.241 -22.849 -13.621 1.00 64.25 82 TYR A C 1
ATOM 642 O O . TYR A 1 82 ? 24.479 -22.341 -12.528 1.00 64.25 82 TYR A O 1
ATOM 650 N N . ILE A 1 83 ? 23.133 -23.551 -13.849 1.00 62.56 83 ILE A N 1
ATOM 651 C CA . ILE A 1 83 ? 22.205 -23.954 -12.796 1.00 62.56 83 ILE A CA 1
ATOM 652 C C . ILE A 1 83 ? 22.845 -25.151 -12.076 1.00 62.56 83 ILE A C 1
ATOM 654 O O . ILE A 1 83 ? 22.580 -26.300 -12.426 1.00 62.56 83 ILE A O 1
ATOM 658 N N . GLU A 1 84 ? 23.687 -24.910 -11.068 1.00 57.38 84 GLU A N 1
ATOM 659 C CA . GLU A 1 84 ? 24.298 -25.958 -10.218 1.00 57.38 84 GLU A CA 1
ATOM 660 C C . GLU A 1 84 ? 23.277 -26.788 -9.395 1.00 57.38 84 GLU A C 1
ATOM 662 O O . GLU A 1 84 ? 23.653 -27.601 -8.559 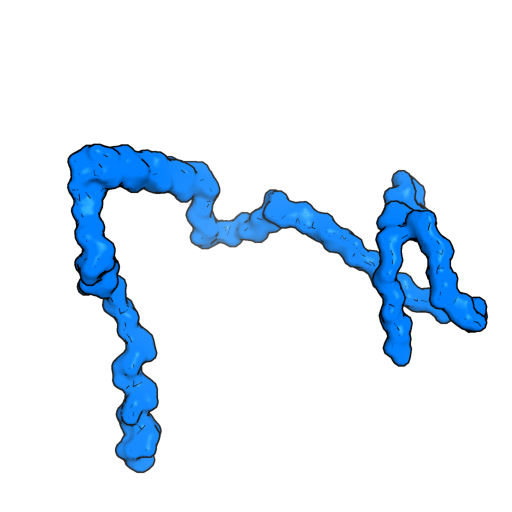1.00 57.38 84 GLU A O 1
ATOM 667 N N . GLY A 1 85 ? 21.969 -26.641 -9.631 1.00 59.12 85 GLY A N 1
ATOM 668 C CA . GLY A 1 85 ? 20.916 -27.246 -8.809 1.00 59.12 85 GLY A CA 1
ATOM 669 C C . GLY A 1 85 ? 20.136 -28.423 -9.405 1.00 59.12 85 GLY A C 1
ATOM 670 O O . GLY A 1 85 ? 19.317 -28.989 -8.690 1.00 59.12 85 GLY A O 1
ATOM 671 N N . ILE A 1 86 ? 20.311 -28.810 -10.680 1.00 55.12 86 ILE A N 1
ATOM 672 C CA . ILE A 1 86 ? 19.383 -29.782 -11.325 1.00 55.12 86 ILE A CA 1
ATOM 673 C C . ILE A 1 86 ? 19.975 -31.199 -11.506 1.00 55.12 86 ILE A C 1
ATOM 675 O O . ILE A 1 86 ? 19.250 -32.137 -11.842 1.00 55.12 86 ILE A O 1
ATOM 679 N N . ALA A 1 87 ? 21.264 -31.418 -11.224 1.00 52.31 87 ALA A N 1
ATOM 680 C CA . ALA A 1 87 ? 21.900 -32.716 -11.486 1.00 52.31 87 ALA A CA 1
ATOM 681 C C . ALA A 1 87 ? 21.789 -33.762 -10.348 1.00 52.31 87 ALA A C 1
ATOM 683 O O . ALA A 1 87 ? 21.807 -34.954 -10.651 1.00 52.31 87 ALA A O 1
ATOM 684 N N . ASP A 1 88 ? 21.632 -33.382 -9.070 1.00 54.12 88 ASP A N 1
ATOM 685 C CA . ASP A 1 88 ? 21.775 -34.348 -7.950 1.00 54.12 88 ASP A CA 1
ATOM 686 C C . ASP A 1 88 ? 20.479 -35.104 -7.566 1.00 54.12 88 ASP A C 1
ATOM 688 O O . ASP A 1 88 ? 20.518 -36.174 -6.960 1.00 54.12 88 ASP A O 1
ATOM 692 N N . SER A 1 89 ? 19.291 -34.619 -7.945 1.00 53.91 89 SER A N 1
ATOM 693 C CA . SER A 1 89 ? 18.027 -35.180 -7.421 1.00 53.91 89 SER A CA 1
ATOM 694 C C . SER A 1 89 ? 17.520 -36.438 -8.139 1.00 53.91 89 SER A C 1
ATOM 696 O O . SER A 1 89 ? 16.592 -37.080 -7.651 1.00 53.91 89 SER A O 1
ATOM 698 N N . ARG A 1 90 ? 18.087 -36.818 -9.294 1.00 55.66 90 ARG A N 1
ATOM 699 C CA . ARG A 1 90 ? 17.605 -37.984 -10.066 1.00 55.66 90 ARG A CA 1
ATOM 700 C C . ARG A 1 90 ? 18.285 -39.307 -9.711 1.00 55.66 90 ARG A C 1
ATOM 702 O O . ARG A 1 90 ? 17.751 -40.347 -10.077 1.00 55.66 90 ARG A O 1
ATOM 709 N N . ASN A 1 91 ? 19.408 -39.295 -8.986 1.00 52.12 91 ASN A N 1
ATOM 710 C CA . ASN A 1 91 ? 20.179 -40.517 -8.715 1.00 52.12 91 ASN A CA 1
ATOM 711 C C . ASN A 1 91 ? 20.002 -41.092 -7.295 1.00 52.12 91 ASN A C 1
ATOM 713 O O . ASN A 1 91 ? 20.598 -42.112 -6.974 1.00 52.12 91 ASN A O 1
ATOM 717 N N . ARG A 1 92 ? 19.175 -40.475 -6.435 1.00 52.06 92 ARG A N 1
ATOM 718 C CA . ARG A 1 92 ? 18.939 -40.950 -5.053 1.00 52.06 92 ARG A CA 1
ATOM 719 C C . ARG A 1 92 ? 17.676 -41.797 -4.857 1.00 52.06 92 ARG A C 1
ATOM 721 O O . ARG A 1 92 ? 17.395 -42.193 -3.734 1.00 52.06 92 ARG A O 1
ATOM 728 N N . LEU A 1 93 ? 16.917 -42.078 -5.919 1.00 54.12 93 LEU A N 1
ATOM 729 C CA . LEU A 1 93 ? 15.688 -42.888 -5.846 1.00 54.12 93 LEU A CA 1
ATOM 730 C C . LEU A 1 93 ? 15.841 -44.313 -6.411 1.00 54.12 93 LEU A C 1
ATOM 732 O O . LEU A 1 93 ? 14.855 -45.035 -6.473 1.00 54.12 93 LEU A O 1
ATOM 736 N N . ASN A 1 94 ? 17.057 -44.731 -6.785 1.00 51.22 94 ASN A N 1
ATOM 737 C CA . ASN A 1 94 ? 17.360 -46.097 -7.228 1.00 51.22 94 ASN A CA 1
ATOM 738 C C . ASN A 1 94 ? 18.568 -46.669 -6.463 1.00 51.22 94 ASN A C 1
ATOM 740 O O . ASN A 1 94 ? 19.644 -46.827 -7.036 1.00 51.22 94 ASN A O 1
ATOM 744 N N . THR A 1 95 ? 18.419 -46.974 -5.173 1.00 45.84 95 THR A N 1
ATOM 745 C CA . THR A 1 95 ? 19.171 -48.046 -4.486 1.00 45.84 95 THR A CA 1
ATOM 746 C C . THR A 1 95 ? 18.362 -48.529 -3.293 1.00 45.84 95 THR A C 1
ATOM 748 O O . THR A 1 95 ? 17.904 -47.661 -2.519 1.00 45.84 95 THR A O 1
#

Radius of gyration: 27.13 Å; Cα contacts (8 Å, |Δi|>4): 26; chains: 1; bounding box: 55×62×52 Å

Sequence (95 aa):
MKAIEVTGNIDEKGALFLDEPLNVEIPGKVRVIILFNEPTDELENDNDDTPIEEIKASLKRAVQEAKIGKRIPLSQMWEGIYIEGIADSRNRLNT

Secondary structure (DSSP, 8-state):
-------EEE-TTS-EEESS----SS-------------TTS----TTSPPHHHHHHHHHHHHHHHHTT----GGGTTTT---TTSSSTTSSS--